Protein AF-A0A9P4PSG5-F1 (afdb_monomer)

Radius of gyration: 18.55 Å; Cα contacts (8 Å, |Δi|>4): 269; chains: 1; bounding box: 33×54×60 Å

Nearest PDB structures (foldseek):
  1nps-assembly1_A  TM=6.423E-01  e=3.157E-02  Myxococcus xanthus
  4ni3-assembly1_A  TM=6.190E-01  e=2.232E-01  Fusarium graminearum

Sequence (121 aa):
MHIFLFAVPALLPLILAQGPNDPDFYNTVAEIYSGPACDAASFVWADPIFGRGGTCQLLDRNDNTPDIISYKVTAQYPGCSATLYTDDGCLSTAYPAPVGVCVEAADEKPFVKAFVECPFS

Secondary structure (DSSP, 8-state):
-------------------TTSTT-EEEEEEEESSGGG-GGGEEEEEEEESSS-SEEES-SSS-SPPB-EEEEEEE-TT-EEEEESSTTS-S--EE--TT-EEE-GGGPPB-EEEEE-TT-

pLDDT: mean 88.92, std 15.92, range [38.97, 98.62]

Solvent-accessible surface area (backbone atoms only — not comparable to full-atom values): 7119 Å² total; per-residue (Å²): 141,83,84,80,82,78,81,76,80,79,79,72,77,82,72,77,76,73,44,84,83,44,94,83,20,52,40,34,30,25,41,38,10,57,30,63,87,56,39,79,93,30,55,71,52,78,49,70,43,68,48,50,44,67,46,78,35,64,68,61,80,77,81,75,65,72,62,31,23,11,38,26,26,73,45,66,40,90,75,43,49,41,31,37,13,64,32,97,76,63,74,48,74,77,41,74,40,54,75,76,37,71,36,65,46,80,93,64,42,39,51,41,22,35,35,32,44,34,91,76,72

Mean predicted aligned error: 7.74 Å

Organism: NCBI:txid1392251

Structure (mmCIF, N/CA/C/O backbone):
data_AF-A0A9P4PSG5-F1
#
_entry.id   AF-A0A9P4PSG5-F1
#
loop_
_atom_site.group_PDB
_atom_site.id
_atom_site.type_symbol
_atom_site.label_atom_id
_atom_site.label_alt_id
_atom_site.label_comp_id
_atom_site.label_asym_id
_atom_site.label_entity_id
_atom_site.label_seq_id
_atom_site.pdbx_PDB_ins_code
_atom_site.Cartn_x
_atom_site.Cartn_y
_atom_site.Cartn_z
_atom_site.occupancy
_atom_site.B_iso_or_equiv
_atom_site.auth_seq_id
_atom_site.auth_comp_id
_atom_site.auth_asym_id
_atom_site.auth_atom_id
_atom_site.pdbx_PDB_model_num
ATOM 1 N N . MET A 1 1 ? -7.649 -42.266 -43.278 1.00 38.97 1 MET A N 1
ATOM 2 C CA . MET A 1 1 ? -7.604 -41.728 -41.905 1.00 38.97 1 MET A CA 1
ATOM 3 C C . MET A 1 1 ? -6.507 -40.672 -41.876 1.00 38.97 1 MET A C 1
ATOM 5 O O . MET A 1 1 ? -5.347 -41.031 -41.772 1.00 38.97 1 MET A O 1
ATOM 9 N N . HIS A 1 2 ? -6.853 -39.407 -42.125 1.00 41.28 2 HIS A N 1
ATOM 10 C CA . HIS A 1 2 ? -5.896 -38.295 -42.164 1.00 41.28 2 HIS A CA 1
ATOM 11 C C . HIS A 1 2 ? -6.220 -37.363 -40.999 1.00 41.28 2 HIS A C 1
ATOM 13 O O . HIS A 1 2 ? -7.246 -36.688 -41.014 1.00 41.28 2 HIS A O 1
ATOM 19 N N . ILE A 1 3 ? -5.381 -37.398 -39.967 1.00 50.38 3 ILE A N 1
ATOM 20 C CA . ILE A 1 3 ? -5.462 -36.499 -38.817 1.00 50.38 3 ILE A CA 1
ATOM 21 C C . ILE A 1 3 ? -4.764 -35.204 -39.236 1.00 50.38 3 ILE A C 1
ATOM 23 O O . ILE A 1 3 ? -3.542 -35.171 -39.360 1.00 50.38 3 ILE A O 1
ATOM 27 N N . PHE A 1 4 ? -5.538 -34.149 -39.486 1.00 49.19 4 PHE A N 1
ATOM 28 C CA . PHE A 1 4 ? -5.000 -32.796 -39.584 1.00 49.19 4 PHE A CA 1
ATOM 29 C C . PHE A 1 4 ? -4.785 -32.269 -38.162 1.00 49.19 4 PHE A C 1
ATOM 31 O O . PHE A 1 4 ? -5.742 -31.934 -37.465 1.00 49.19 4 PHE A O 1
ATOM 38 N N . LEU A 1 5 ? -3.525 -32.226 -37.723 1.00 52.34 5 LEU A N 1
ATOM 39 C CA . LEU A 1 5 ? -3.121 -31.443 -36.559 1.00 52.34 5 LEU A CA 1
ATOM 40 C C . LEU A 1 5 ? -3.265 -29.957 -36.921 1.00 52.34 5 LEU A C 1
ATOM 42 O O . LEU A 1 5 ? -2.453 -29.413 -37.667 1.00 52.34 5 LEU A O 1
ATOM 46 N N . PHE A 1 6 ? -4.293 -29.299 -36.393 1.00 51.84 6 PHE A N 1
ATOM 47 C CA . PHE A 1 6 ? -4.347 -27.841 -36.352 1.00 51.84 6 PHE A CA 1
ATOM 48 C C . PHE A 1 6 ? -3.516 -27.368 -35.157 1.00 51.84 6 PHE A C 1
ATOM 50 O O . PHE A 1 6 ? -3.922 -27.522 -34.007 1.00 51.84 6 PHE A O 1
ATOM 57 N N . ALA A 1 7 ? -2.336 -26.811 -35.426 1.00 56.06 7 ALA A N 1
ATOM 58 C CA . ALA A 1 7 ? -1.596 -26.048 -34.432 1.00 56.06 7 ALA A CA 1
ATOM 59 C C . ALA 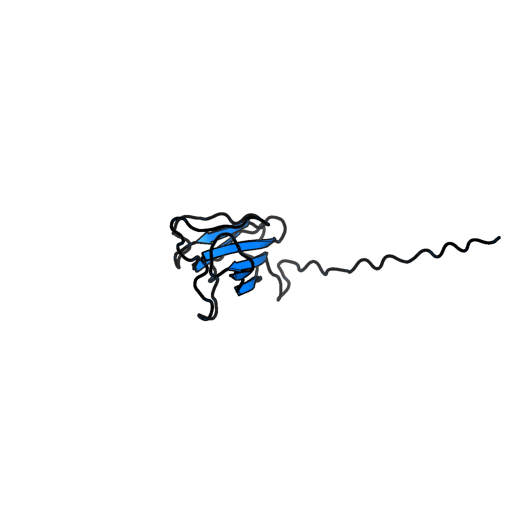A 1 7 ? -2.340 -24.726 -34.195 1.00 56.06 7 ALA A C 1
ATOM 61 O O . ALA A 1 7 ? -2.393 -23.869 -35.077 1.00 56.06 7 ALA A O 1
ATOM 62 N N . VAL A 1 8 ? -2.949 -24.580 -33.019 1.00 58.88 8 VAL A N 1
ATOM 63 C CA . VAL A 1 8 ? -3.515 -23.308 -32.559 1.00 58.88 8 VAL A CA 1
ATOM 64 C C . VAL A 1 8 ? -2.340 -22.385 -32.221 1.00 58.88 8 VAL A C 1
ATOM 66 O O . VAL A 1 8 ? -1.541 -22.743 -31.352 1.00 58.88 8 VAL A O 1
ATOM 69 N N . PRO A 1 9 ? -2.181 -21.220 -32.873 1.00 54.94 9 PRO A N 1
ATOM 70 C CA . PRO A 1 9 ? -1.184 -20.255 -32.446 1.00 54.94 9 PRO A CA 1
ATOM 71 C C . PRO A 1 9 ? -1.635 -19.689 -31.098 1.00 54.94 9 PRO A C 1
ATOM 73 O O . PRO A 1 9 ? -2.683 -19.052 -30.995 1.00 54.94 9 PRO A O 1
ATOM 76 N N . ALA A 1 10 ? -0.856 -19.957 -30.052 1.00 59.06 10 ALA A N 1
ATOM 77 C CA . ALA A 1 10 ? -1.022 -19.307 -28.765 1.00 59.06 10 ALA A CA 1
ATOM 78 C C . ALA A 1 10 ? -0.748 -17.807 -28.947 1.00 59.06 10 ALA A C 1
ATOM 80 O O . ALA A 1 10 ? 0.399 -17.381 -29.071 1.00 59.06 10 ALA A O 1
ATOM 81 N N . LEU A 1 11 ? -1.814 -17.008 -28.998 1.00 50.31 11 LEU A N 1
ATOM 82 C CA . LEU A 1 11 ? -1.741 -15.565 -28.808 1.00 50.31 11 LEU A CA 1
ATOM 83 C C . LEU A 1 11 ? -1.348 -15.326 -27.347 1.00 50.31 11 LEU A C 1
ATOM 85 O O . LEU A 1 11 ? -2.196 -15.309 -26.459 1.00 50.31 11 LEU A O 1
ATOM 89 N N . LEU A 1 12 ? -0.047 -15.194 -27.094 1.00 53.94 12 LEU A N 1
ATOM 90 C CA . LEU A 1 12 ? 0.444 -14.585 -25.864 1.00 53.94 12 LEU A CA 1
ATOM 91 C C . LEU A 1 12 ? -0.084 -13.144 -25.846 1.00 53.94 12 LEU A C 1
ATOM 93 O O . LEU A 1 12 ? 0.224 -12.396 -26.780 1.00 53.94 12 LEU A O 1
ATOM 97 N N . PRO A 1 13 ? -0.873 -12.723 -24.843 1.00 46.84 13 PRO A N 1
ATOM 98 C CA . PRO A 1 13 ? -1.136 -11.308 -24.682 1.00 46.84 13 PRO A CA 1
ATOM 99 C C . PRO A 1 13 ? 0.216 -10.634 -24.435 1.00 46.84 13 PRO A C 1
ATOM 101 O O . PRO A 1 13 ? 0.907 -10.957 -23.467 1.00 46.84 13 PRO A O 1
ATOM 104 N N . LEU A 1 14 ? 0.611 -9.714 -25.323 1.00 42.28 14 LEU A N 1
ATOM 105 C CA . LEU A 1 14 ? 1.578 -8.680 -24.975 1.00 42.28 14 LEU A CA 1
ATOM 106 C C . LEU A 1 14 ? 0.925 -7.869 -23.853 1.00 42.28 14 LEU A C 1
ATOM 108 O O . LEU A 1 14 ? 0.227 -6.888 -24.098 1.00 42.28 14 LEU A O 1
ATOM 112 N N . ILE A 1 15 ? 1.116 -8.304 -22.612 1.00 52.34 15 ILE A N 1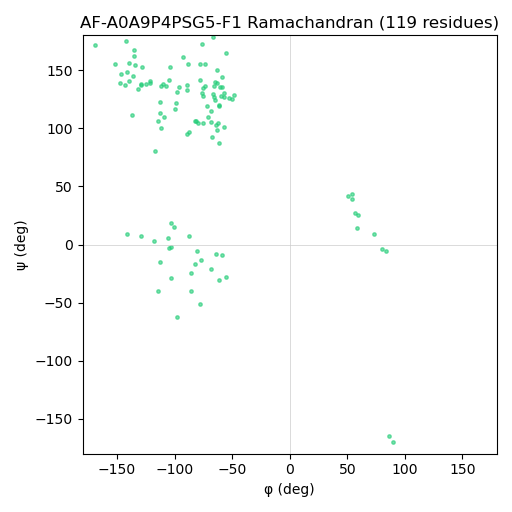
ATOM 113 C CA . ILE A 1 15 ? 1.067 -7.386 -21.488 1.00 52.34 15 ILE A CA 1
ATOM 114 C C . ILE A 1 15 ? 2.220 -6.435 -21.788 1.00 52.34 15 ILE A C 1
ATOM 116 O O . ILE A 1 15 ? 3.383 -6.835 -21.716 1.00 52.34 15 ILE A O 1
ATOM 120 N N . LEU A 1 16 ? 1.911 -5.220 -22.243 1.00 47.69 16 LEU A N 1
ATOM 121 C CA . LEU A 1 16 ? 2.890 -4.145 -22.226 1.00 47.69 16 LEU A CA 1
ATOM 122 C C . LEU A 1 16 ? 3.311 -4.029 -20.763 1.00 47.69 16 LEU A C 1
ATOM 124 O O . LEU A 1 16 ? 2.541 -3.550 -19.935 1.00 47.69 16 LEU A O 1
ATOM 128 N N . ALA A 1 17 ? 4.473 -4.589 -20.426 1.00 62.44 17 ALA A N 1
ATOM 129 C CA . ALA A 1 17 ? 5.070 -4.404 -19.121 1.00 62.44 17 ALA A CA 1
ATOM 130 C C . ALA A 1 17 ? 5.357 -2.907 -19.020 1.00 62.44 17 ALA A C 1
ATOM 132 O O . ALA A 1 17 ? 6.311 -2.429 -19.633 1.00 62.44 17 ALA A O 1
ATOM 133 N N . GLN A 1 18 ? 4.469 -2.174 -18.346 1.00 74.25 18 GLN A N 1
ATOM 134 C CA . GLN A 1 18 ? 4.650 -0.749 -18.126 1.00 74.25 18 GLN A CA 1
ATOM 135 C C . GLN A 1 18 ? 5.989 -0.558 -17.412 1.00 74.25 18 GLN A C 1
ATOM 137 O O . GLN A 1 18 ? 6.280 -1.225 -16.415 1.00 74.25 18 GLN A O 1
ATOM 142 N N . GLY A 1 19 ? 6.832 0.297 -17.969 1.00 85.50 19 GLY A N 1
ATOM 143 C CA . GLY A 1 19 ? 8.131 0.636 -17.419 1.00 85.50 19 GLY A CA 1
ATOM 144 C C . GLY A 1 19 ? 8.046 1.869 -16.519 1.00 85.50 19 GLY A C 1
ATOM 145 O O . GLY A 1 19 ? 7.140 2.682 -16.677 1.00 85.50 19 GLY A O 1
ATOM 146 N N . PRO A 1 20 ? 9.037 2.102 -15.642 1.00 87.31 20 PRO A N 1
ATOM 147 C CA . PRO A 1 20 ? 9.049 3.254 -14.729 1.00 87.31 20 PRO A CA 1
ATOM 148 C C . PRO A 1 20 ? 9.000 4.650 -15.378 1.00 87.31 20 PRO A C 1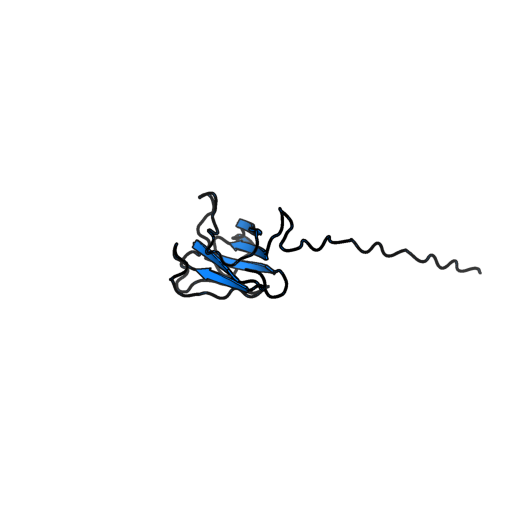
ATOM 150 O O . PRO A 1 20 ? 8.904 5.644 -14.662 1.00 87.31 20 PRO A O 1
ATOM 153 N N . ASN A 1 21 ? 9.130 4.737 -16.705 1.00 87.31 21 ASN A N 1
ATOM 154 C CA . ASN A 1 21 ? 9.073 5.985 -17.470 1.00 87.31 21 ASN A CA 1
ATOM 155 C C . ASN A 1 21 ? 7.730 6.184 -18.193 1.00 87.31 21 ASN A C 1
ATOM 157 O O . ASN A 1 21 ? 7.553 7.206 -18.854 1.00 87.31 21 ASN A O 1
ATOM 161 N N . ASP A 1 22 ? 6.810 5.223 -18.098 1.00 89.62 22 ASP A N 1
ATOM 162 C CA . ASP A 1 22 ? 5.491 5.346 -18.705 1.00 89.62 22 ASP A CA 1
ATOM 163 C C . ASP A 1 22 ? 4.600 6.258 -17.846 1.00 89.62 22 ASP A C 1
ATOM 165 O O . ASP A 1 22 ? 4.647 6.179 -16.616 1.00 89.62 22 ASP A O 1
ATOM 169 N N . PRO A 1 23 ? 3.764 7.114 -18.462 1.00 85.19 23 PRO A N 1
ATOM 170 C CA . PRO A 1 23 ? 2.921 8.061 -17.729 1.00 85.19 23 PRO A CA 1
ATOM 171 C C . PRO A 1 23 ? 1.914 7.374 -16.797 1.00 85.19 23 PRO A C 1
ATOM 173 O O . PRO A 1 23 ? 1.600 7.911 -15.740 1.00 85.19 23 PRO A O 1
ATOM 176 N N . ASP A 1 24 ? 1.470 6.170 -17.161 1.00 87.31 24 ASP A N 1
ATOM 177 C CA . ASP A 1 24 ? 0.479 5.388 -16.415 1.00 87.31 24 ASP A CA 1
ATOM 178 C C . ASP A 1 24 ? 1.120 4.243 -15.612 1.00 87.31 24 ASP A C 1
ATOM 180 O O . ASP A 1 24 ? 0.446 3.277 -15.248 1.00 87.31 24 ASP A O 1
ATOM 184 N N . PHE A 1 25 ? 2.432 4.308 -15.369 1.00 91.62 25 PHE A N 1
ATOM 185 C CA . PHE A 1 25 ? 3.145 3.309 -14.581 1.00 91.62 25 PHE A CA 1
ATOM 186 C C . PHE A 1 25 ? 2.679 3.312 -13.123 1.00 91.62 25 PHE A C 1
ATOM 188 O O . PHE A 1 25 ? 2.742 4.341 -12.444 1.00 91.62 25 PHE A O 1
ATOM 195 N N . TYR A 1 26 ? 2.298 2.142 -12.615 1.00 93.19 26 TYR A N 1
ATOM 196 C CA . TYR A 1 26 ? 2.074 1.910 -11.193 1.00 93.19 26 TYR A CA 1
ATOM 197 C C . TYR A 1 26 ? 3.126 0.960 -10.620 1.00 93.19 26 TYR A C 1
ATOM 199 O O . TYR A 1 26 ? 3.476 -0.062 -11.212 1.00 93.19 26 TYR A O 1
ATOM 207 N N . ASN A 1 27 ? 3.634 1.298 -9.438 1.00 94.75 27 ASN A N 1
ATOM 208 C CA . ASN A 1 27 ? 4.628 0.485 -8.739 1.00 94.75 27 ASN A CA 1
ATOM 209 C C . ASN A 1 27 ? 3.981 -0.614 -7.882 1.00 94.75 27 ASN A C 1
ATOM 211 O O . ASN A 1 27 ? 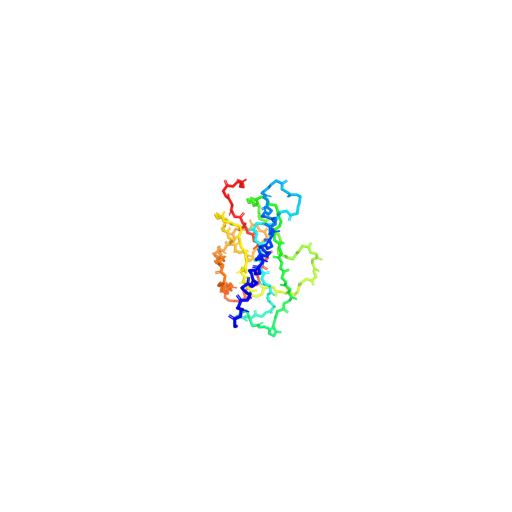4.604 -1.649 -7.636 1.00 94.75 27 ASN A O 1
ATOM 215 N N . THR A 1 28 ? 2.729 -0.426 -7.460 1.00 96.06 28 THR A N 1
ATOM 216 C CA . THR A 1 28 ? 1.954 -1.409 -6.703 1.00 96.06 28 THR A CA 1
ATOM 217 C C . THR A 1 28 ? 0.461 -1.242 -6.961 1.00 96.06 28 THR A C 1
ATOM 219 O O . THR A 1 28 ? -0.006 -0.160 -7.314 1.00 96.06 28 THR A O 1
ATOM 222 N N . VAL A 1 29 ? -0.285 -2.323 -6.766 1.00 97.06 29 VAL A N 1
ATOM 223 C CA . VAL A 1 29 ? -1.748 -2.359 -6.708 1.00 97.06 29 VAL A CA 1
ATOM 224 C C . VAL A 1 29 ? -2.132 -3.106 -5.448 1.00 97.06 29 VAL A C 1
ATOM 226 O O . VAL A 1 29 ? -1.540 -4.144 -5.134 1.00 97.06 29 VAL A O 1
ATOM 229 N N . ALA A 1 30 ? -3.128 -2.603 -4.737 1.00 97.94 30 ALA A N 1
ATOM 230 C CA . ALA A 1 30 ? -3.647 -3.265 -3.558 1.00 97.94 30 ALA A CA 1
ATOM 231 C C . ALA A 1 30 ? -5.160 -3.187 -3.474 1.00 97.94 30 ALA A C 1
ATOM 233 O O . ALA A 1 30 ? -5.780 -2.280 -4.008 1.00 97.94 30 ALA A O 1
ATOM 234 N N . GLU A 1 31 ? -5.747 -4.131 -2.764 1.00 98.25 31 GLU A N 1
ATOM 235 C CA . GLU A 1 31 ? -7.130 -4.072 -2.322 1.00 98.25 31 GLU A CA 1
ATOM 236 C C . GLU A 1 31 ? -7.181 -3.382 -0.955 1.00 98.25 31 GLU A C 1
ATOM 238 O O . GLU A 1 31 ? -6.394 -3.698 -0.055 1.00 98.25 31 GLU A O 1
ATOM 243 N N . ILE A 1 32 ? -8.108 -2.439 -0.822 1.00 97.38 32 ILE A N 1
ATOM 244 C CA . ILE A 1 32 ? -8.363 -1.665 0.391 1.00 97.38 32 ILE A CA 1
ATOM 245 C C . ILE A 1 32 ? -9.679 -2.133 1.008 1.00 97.38 32 ILE A C 1
ATOM 247 O O . ILE A 1 32 ? -10.679 -2.308 0.302 1.00 97.38 32 ILE A O 1
ATOM 251 N N . TYR A 1 33 ? -9.686 -2.292 2.329 1.00 98.00 33 TYR A N 1
ATOM 252 C CA . TYR A 1 33 ? -10.812 -2.822 3.085 1.00 98.00 33 TYR A CA 1
ATOM 253 C C . TYR A 1 33 ? -11.156 -1.907 4.260 1.00 98.00 33 TYR A C 1
ATOM 255 O O . TYR A 1 33 ? -10.273 -1.445 4.984 1.00 98.00 33 TYR A O 1
ATOM 263 N N . SER A 1 34 ? -12.452 -1.691 4.486 1.00 97.38 34 SER A N 1
ATOM 264 C CA . SER A 1 34 ? -12.959 -0.896 5.610 1.00 97.38 34 SER A CA 1
ATOM 265 C C . SER A 1 34 ? -13.162 -1.711 6.889 1.00 97.38 34 SER A C 1
ATOM 267 O O . SER A 1 34 ? -13.772 -1.240 7.845 1.00 97.38 34 SER A O 1
ATOM 269 N N . GLY A 1 35 ? -12.734 -2.971 6.882 1.00 96.88 35 GLY A N 1
ATOM 270 C CA . GLY A 1 35 ? -12.845 -3.907 7.990 1.00 96.88 35 GLY A CA 1
ATOM 271 C C . GLY A 1 35 ? -11.601 -4.787 8.089 1.00 96.88 35 GLY A C 1
ATOM 272 O O . GLY A 1 35 ? -10.704 -4.687 7.244 1.00 96.88 35 GLY A O 1
ATOM 273 N N . PRO A 1 36 ? -11.520 -5.627 9.129 1.00 96.69 36 PRO A N 1
ATOM 274 C CA . PRO A 1 36 ? -10.363 -6.473 9.371 1.00 96.69 36 PRO A CA 1
ATOM 275 C C . PRO A 1 36 ? -10.321 -7.682 8.424 1.00 96.69 36 PRO A C 1
ATOM 277 O O . PRO A 1 36 ? -11.258 -7.979 7.679 1.00 96.69 36 PRO A O 1
ATOM 280 N N . ALA A 1 37 ? -9.213 -8.405 8.496 1.00 96.50 37 ALA A N 1
ATOM 281 C CA . ALA A 1 37 ? -8.890 -9.668 7.847 1.00 96.50 37 ALA A CA 1
ATOM 282 C C . ALA A 1 37 ? -8.947 -9.668 6.313 1.00 96.50 37 ALA A C 1
ATOM 284 O O . ALA A 1 37 ? -8.944 -10.742 5.705 1.00 96.50 37 ALA A O 1
ATOM 285 N N . CYS A 1 38 ? -8.987 -8.491 5.680 1.00 97.81 38 CYS A N 1
ATOM 286 C CA . CYS A 1 38 ? -9.229 -8.344 4.248 1.00 97.81 38 CYS A CA 1
ATOM 287 C C . CYS A 1 38 ? -10.479 -9.128 3.816 1.00 97.81 38 CYS A C 1
ATOM 289 O O . CYS A 1 38 ? -10.479 -9.834 2.802 1.00 97.81 38 CYS A O 1
ATOM 291 N N . ASP A 1 39 ? -11.532 -9.059 4.638 1.00 97.56 39 ASP A N 1
ATOM 292 C CA . ASP A 1 39 ? -12.799 -9.727 4.371 1.00 97.56 39 ASP A CA 1
ATOM 293 C C . ASP A 1 39 ? -13.464 -9.103 3.139 1.00 97.56 39 ASP A C 1
ATOM 295 O O . ASP A 1 39 ? -13.663 -7.887 3.070 1.00 97.56 39 ASP A O 1
ATOM 299 N N . ALA A 1 40 ? -13.865 -9.946 2.186 1.00 97.44 40 ALA A N 1
ATOM 300 C CA . ALA A 1 40 ? -14.543 -9.535 0.961 1.00 97.44 40 ALA A CA 1
ATOM 301 C C . ALA A 1 40 ? -15.819 -8.706 1.209 1.00 97.44 40 ALA A C 1
ATOM 303 O O . ALA A 1 40 ? -16.166 -7.870 0.377 1.00 97.44 40 ALA A O 1
ATOM 304 N N . ALA A 1 41 ? -16.507 -8.888 2.341 1.00 98.00 41 ALA A N 1
ATOM 305 C CA . ALA A 1 41 ? -17.672 -8.087 2.724 1.00 98.00 41 ALA A CA 1
ATOM 306 C C . ALA A 1 41 ? -17.324 -6.626 3.064 1.00 98.00 41 ALA A C 1
ATOM 308 O O . ALA A 1 41 ? -18.200 -5.765 3.025 1.00 98.00 41 ALA A O 1
ATOM 309 N N . SER A 1 42 ? -16.059 -6.353 3.393 1.00 97.75 42 SER A N 1
ATOM 310 C CA . SER A 1 42 ? -15.532 -5.022 3.719 1.00 97.75 42 SER A CA 1
ATOM 311 C C . SER A 1 42 ? -14.679 -4.415 2.603 1.00 97.75 42 SER A C 1
ATOM 313 O O . SER A 1 42 ? -14.073 -3.361 2.792 1.00 97.75 42 SER A O 1
ATOM 315 N N . PHE A 1 43 ? -14.607 -5.075 1.444 1.00 97.81 43 PHE A N 1
ATOM 316 C CA . PHE A 1 43 ? -13.867 -4.576 0.292 1.00 97.81 43 PHE A CA 1
ATOM 317 C C . PHE A 1 43 ? -14.411 -3.218 -0.154 1.00 97.81 43 PHE A C 1
ATOM 319 O O . PHE A 1 43 ? -15.610 -3.071 -0.401 1.00 97.81 43 PHE A O 1
ATOM 326 N N . VAL A 1 44 ? -13.516 -2.241 -0.293 1.00 96.62 44 VAL A N 1
ATOM 327 C CA . VAL A 1 44 ? -13.869 -0.905 -0.773 1.00 96.62 44 VAL A CA 1
ATOM 328 C C . VAL A 1 44 ? -13.558 -0.798 -2.263 1.00 96.62 44 VAL A C 1
ATOM 330 O O . VAL A 1 44 ? -14.467 -0.605 -3.069 1.00 96.62 44 VAL A O 1
ATOM 333 N N . TRP A 1 45 ? -12.282 -0.934 -2.638 1.00 95.62 45 TRP A N 1
ATOM 334 C CA . TRP A 1 45 ? -11.817 -0.867 -4.027 1.00 95.62 45 TRP A CA 1
ATOM 335 C C . TRP A 1 45 ? -10.355 -1.329 -4.168 1.00 95.62 45 TRP A C 1
ATOM 337 O O . TRP A 1 45 ? -9.661 -1.565 -3.176 1.00 95.62 45 TRP A O 1
ATOM 347 N N . ALA A 1 46 ? -9.890 -1.467 -5.414 1.00 95.88 46 ALA A N 1
ATOM 348 C CA . ALA A 1 46 ? -8.493 -1.747 -5.736 1.00 95.88 46 ALA A CA 1
ATOM 349 C C . ALA A 1 46 ? -7.762 -0.454 -6.125 1.00 95.88 46 ALA A C 1
ATOM 351 O O . ALA A 1 46 ? -8.147 0.207 -7.091 1.00 95.88 46 ALA A O 1
ATOM 352 N N . ASP A 1 47 ? -6.700 -0.128 -5.396 1.00 94.56 47 ASP A N 1
ATOM 353 C CA . ASP A 1 47 ? -5.940 1.107 -5.512 1.00 94.56 47 ASP A CA 1
ATOM 354 C C . ASP A 1 47 ? -4.547 0.886 -6.135 1.00 94.56 47 ASP A C 1
ATOM 356 O O . ASP A 1 47 ? -3.660 0.304 -5.496 1.00 94.56 47 ASP A O 1
ATOM 360 N N . PRO A 1 48 ? -4.315 1.346 -7.376 1.00 94.62 48 PRO A N 1
ATOM 361 C CA . PRO A 1 48 ? -2.974 1.487 -7.926 1.00 94.62 48 PRO A CA 1
ATOM 362 C C . PRO A 1 48 ? -2.248 2.711 -7.338 1.00 94.62 48 PRO A C 1
ATOM 364 O O . PRO A 1 48 ? -2.784 3.820 -7.275 1.00 94.62 48 PRO A O 1
ATOM 367 N N . ILE A 1 49 ? -0.983 2.531 -6.959 1.00 94.31 49 ILE A N 1
ATOM 368 C CA . ILE A 1 49 ? -0.063 3.615 -6.584 1.00 94.31 49 ILE A CA 1
ATOM 369 C C . ILE A 1 49 ? 0.842 3.906 -7.781 1.00 94.31 49 ILE A C 1
ATOM 371 O O . ILE A 1 49 ? 1.629 3.058 -8.213 1.00 94.31 49 ILE A O 1
ATOM 375 N N . PHE A 1 50 ? 0.723 5.120 -8.315 1.00 92.62 50 PHE A N 1
ATOM 376 C CA . PHE A 1 50 ? 1.403 5.538 -9.538 1.00 92.62 50 PHE A CA 1
ATOM 377 C C . PHE A 1 50 ? 2.794 6.125 -9.286 1.00 92.62 50 PHE A C 1
ATOM 379 O O . PHE A 1 50 ? 3.093 6.676 -8.226 1.00 92.62 50 PHE A O 1
ATOM 386 N N . GLY A 1 51 ? 3.643 6.047 -10.308 1.00 90.75 51 GLY A N 1
ATOM 387 C CA . GLY A 1 51 ? 4.953 6.686 -10.338 1.00 90.75 51 GLY A CA 1
ATOM 388 C C . GLY A 1 51 ? 6.091 5.831 -9.783 1.00 90.75 51 GLY A C 1
ATOM 389 O O . GLY A 1 51 ? 5.972 4.629 -9.550 1.00 90.75 51 GLY A O 1
ATOM 390 N N . ARG A 1 52 ? 7.250 6.469 -9.601 1.00 92.62 52 ARG A N 1
ATOM 391 C CA . ARG A 1 52 ? 8.539 5.783 -9.412 1.00 92.62 52 ARG A CA 1
ATOM 392 C C . ARG A 1 52 ? 8.794 5.256 -7.991 1.00 92.62 52 ARG A C 1
ATOM 394 O O . ARG A 1 52 ? 9.785 4.566 -7.790 1.00 92.62 52 ARG A O 1
ATOM 401 N N . GLY A 1 53 ? 7.911 5.545 -7.037 1.00 93.31 53 GLY A N 1
ATOM 402 C CA . GLY A 1 53 ? 8.118 5.250 -5.616 1.00 93.31 53 GLY A CA 1
ATOM 403 C C . GLY A 1 53 ? 8.887 6.361 -4.888 1.00 93.31 53 GLY A C 1
ATOM 404 O O . GLY A 1 53 ? 8.984 7.485 -5.379 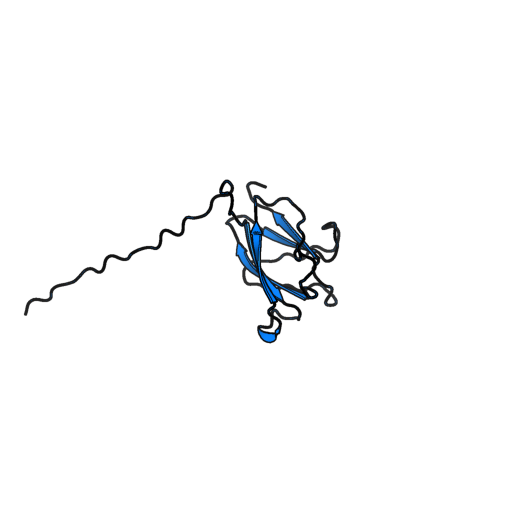1.00 93.31 53 GLY A O 1
ATOM 405 N N . GLY A 1 54 ? 9.396 6.062 -3.692 1.00 95.31 54 GLY A N 1
ATOM 406 C CA . GLY A 1 54 ? 10.223 6.960 -2.874 1.00 95.31 54 GLY A CA 1
ATOM 407 C C . GLY A 1 54 ? 9.470 8.113 -2.211 1.00 95.31 54 GLY A C 1
ATOM 408 O O . GLY A 1 54 ? 10.089 9.021 -1.664 1.00 95.31 54 GLY A O 1
ATOM 409 N N . THR A 1 55 ? 8.138 8.104 -2.264 1.00 94.88 55 THR A N 1
ATOM 410 C CA . THR A 1 55 ? 7.288 9.166 -1.714 1.00 94.88 55 THR A CA 1
ATOM 411 C C . THR A 1 55 ? 6.285 8.580 -0.727 1.00 94.88 55 THR A C 1
ATOM 413 O O . THR A 1 55 ? 5.696 7.533 -0.985 1.00 94.88 55 THR A O 1
ATOM 416 N N . CYS A 1 56 ? 6.073 9.276 0.394 1.00 96.12 56 CYS A N 1
ATOM 417 C CA . CYS A 1 56 ? 4.994 8.982 1.335 1.00 96.12 56 CYS A CA 1
ATOM 418 C C . CYS A 1 56 ? 3.664 9.472 0.746 1.00 96.12 56 CYS A C 1
ATOM 420 O O . CYS A 1 56 ? 3.403 10.677 0.688 1.00 96.12 56 CYS A O 1
ATOM 422 N N . GLN A 1 57 ? 2.841 8.548 0.263 1.00 95.25 57 GLN A N 1
ATOM 423 C CA . GLN A 1 57 ? 1.624 8.849 -0.480 1.00 95.25 57 GLN A CA 1
ATOM 424 C C . GLN A 1 57 ? 0.374 8.631 0.375 1.00 95.25 57 GLN A C 1
ATOM 426 O O . GLN A 1 57 ? 0.296 7.656 1.115 1.00 95.25 57 GLN A O 1
ATOM 431 N N . LEU A 1 58 ? -0.629 9.504 0.227 1.00 96.12 58 LEU A N 1
ATOM 432 C CA . LEU A 1 58 ? -1.991 9.239 0.710 1.00 96.12 58 LEU A CA 1
ATOM 433 C C . LEU A 1 58 ? -2.578 8.002 0.033 1.00 96.12 58 LEU A C 1
ATOM 435 O O . LEU A 1 58 ? -2.454 7.842 -1.187 1.00 96.12 58 LEU A O 1
ATOM 439 N N . LEU A 1 59 ? -3.216 7.160 0.845 1.00 96.06 59 LEU A N 1
ATOM 440 C CA . LEU A 1 59 ? -4.056 6.066 0.366 1.00 96.06 59 LEU A CA 1
ATOM 441 C C . LEU A 1 59 ? -5.413 6.610 -0.088 1.00 96.06 59 LEU A C 1
ATOM 443 O O . LEU A 1 59 ? -5.799 6.409 -1.237 1.00 96.06 59 LEU A O 1
ATOM 447 N N . ASP A 1 60 ? -6.082 7.394 0.761 1.00 93.94 60 ASP A N 1
ATOM 448 C CA . ASP A 1 60 ? -7.267 8.147 0.356 1.00 93.94 60 ASP A CA 1
ATOM 449 C C . ASP A 1 60 ? -6.871 9.510 -0.221 1.00 93.94 60 ASP A C 1
ATOM 451 O O . ASP A 1 60 ? -6.594 10.474 0.492 1.00 93.94 60 ASP A O 1
ATOM 455 N N . ARG A 1 61 ? -6.787 9.584 -1.549 1.00 90.56 61 ARG A N 1
ATOM 456 C CA . ARG A 1 61 ? -6.349 10.795 -2.264 1.00 90.56 61 ARG A CA 1
ATOM 457 C C . ARG A 1 61 ? -7.470 11.813 -2.457 1.00 90.56 61 ARG A C 1
ATOM 459 O O . ARG A 1 61 ? -7.178 12.962 -2.780 1.00 90.56 61 ARG A O 1
ATOM 466 N N . ASN A 1 62 ? -8.721 11.386 -2.295 1.00 89.25 62 ASN A N 1
ATOM 467 C CA . ASN A 1 62 ? -9.905 12.183 -2.606 1.00 89.25 62 ASN A CA 1
ATOM 468 C C . ASN A 1 62 ? -10.777 12.464 -1.373 1.00 89.25 62 ASN A C 1
ATOM 470 O O . ASN A 1 62 ? -11.821 13.094 -1.535 1.00 89.25 62 ASN A O 1
ATOM 474 N N . ASP A 1 63 ? -10.350 12.026 -0.183 1.00 90.06 63 ASP A N 1
ATOM 475 C CA . ASP A 1 63 ? -11.054 12.214 1.096 1.00 90.06 63 ASP A CA 1
ATOM 476 C C . ASP A 1 63 ? -12.503 11.700 1.038 1.00 90.06 63 ASP A C 1
ATOM 478 O O . ASP A 1 63 ? -13.470 12.373 1.403 1.00 90.06 63 ASP A O 1
ATOM 482 N N . ASN A 1 64 ? -12.674 10.520 0.443 1.00 89.88 64 ASN A N 1
ATOM 483 C CA . ASN A 1 64 ? -13.978 9.903 0.212 1.00 89.88 64 ASN A CA 1
ATOM 484 C C . ASN A 1 64 ? -13.986 8.383 0.417 1.00 89.88 64 ASN A C 1
ATOM 486 O O . ASN A 1 64 ? -14.976 7.722 0.085 1.00 89.88 64 ASN A O 1
ATOM 490 N N . THR A 1 65 ? -12.903 7.834 0.955 1.00 90.31 65 THR A N 1
ATOM 491 C CA . THR A 1 65 ? -12.771 6.425 1.309 1.00 90.31 65 THR A CA 1
ATOM 492 C C . THR A 1 65 ? -13.105 6.277 2.797 1.00 90.31 65 THR A C 1
ATOM 494 O O . THR A 1 65 ? -12.648 7.084 3.604 1.00 90.31 65 THR A O 1
ATOM 497 N N . PRO A 1 66 ? -13.901 5.274 3.211 1.00 95.19 66 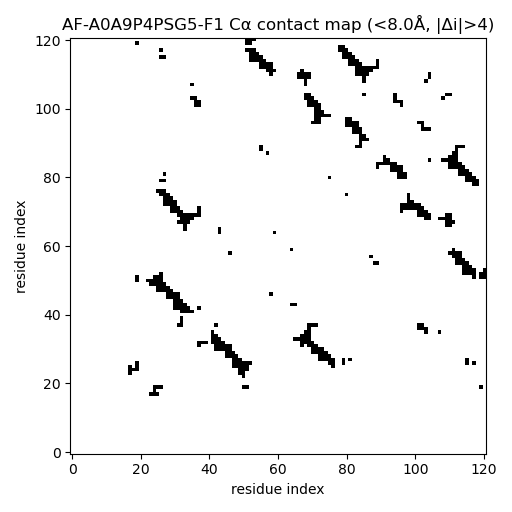PRO A N 1
ATOM 498 C CA . PRO A 1 66 ? -13.999 4.918 4.624 1.00 95.19 66 PRO A CA 1
ATOM 499 C C . PRO A 1 66 ? -12.617 4.620 5.223 1.00 95.19 66 PRO A C 1
ATOM 501 O O . PRO A 1 66 ? -11.667 4.346 4.489 1.00 95.19 66 PRO A O 1
ATOM 504 N N . ASP A 1 67 ? -12.531 4.591 6.552 1.00 96.75 67 ASP A N 1
ATOM 505 C CA . ASP A 1 67 ? -11.308 4.199 7.257 1.00 96.75 67 ASP A CA 1
ATOM 506 C C . ASP A 1 67 ? -10.724 2.891 6.696 1.00 96.75 67 ASP A C 1
ATOM 508 O O . ASP A 1 67 ? -11.427 1.889 6.560 1.00 96.75 67 ASP A O 1
ATOM 512 N N . ILE A 1 68 ? -9.429 2.902 6.368 1.00 97.56 68 ILE A N 1
ATOM 513 C CA . ILE A 1 68 ? -8.723 1.764 5.768 1.00 97.56 68 ILE A CA 1
ATOM 514 C C . ILE A 1 68 ? -8.168 0.884 6.883 1.00 97.56 68 ILE A C 1
ATOM 516 O O . ILE A 1 68 ? -7.084 1.139 7.405 1.00 97.56 68 ILE A O 1
ATOM 520 N N . ILE A 1 69 ? -8.914 -0.147 7.262 1.00 98.06 69 ILE A N 1
ATOM 521 C CA . ILE A 1 69 ? -8.581 -1.003 8.409 1.00 98.06 69 ILE A CA 1
ATOM 522 C C . ILE A 1 69 ? -7.619 -2.122 8.016 1.00 98.06 69 ILE A C 1
ATOM 524 O O . ILE A 1 69 ? -6.682 -2.423 8.756 1.00 98.06 69 ILE A O 1
ATOM 528 N N . SER A 1 70 ? -7.813 -2.716 6.837 1.00 98.00 70 SER A N 1
ATOM 529 C CA . SER A 1 70 ? -6.898 -3.725 6.308 1.00 98.00 70 SER A CA 1
ATOM 530 C C . SER A 1 70 ? -6.561 -3.485 4.839 1.00 98.00 70 SER A C 1
ATOM 532 O O . SER A 1 70 ? -7.286 -2.819 4.092 1.00 98.00 70 SER A O 1
ATOM 534 N N . TYR A 1 71 ? -5.394 -3.977 4.437 1.00 98.25 71 TYR A N 1
ATOM 535 C CA . TYR A 1 71 ? -4.789 -3.684 3.144 1.00 98.25 71 TYR A CA 1
ATOM 536 C C . TYR A 1 71 ? -4.073 -4.916 2.605 1.00 98.25 71 TYR A C 1
ATOM 538 O O . TYR A 1 71 ? -3.348 -5.595 3.337 1.00 98.25 71 TYR A O 1
ATOM 546 N N . LYS A 1 72 ? -4.233 -5.196 1.312 1.00 98.62 72 LYS A N 1
ATOM 547 C CA . LYS A 1 72 ? -3.594 -6.346 0.667 1.00 98.62 72 LYS A CA 1
ATOM 548 C C . LYS A 1 72 ? -3.022 -5.969 -0.683 1.00 98.62 72 LYS A C 1
ATOM 550 O O . LYS A 1 72 ? -3.759 -5.768 -1.642 1.00 98.62 72 LY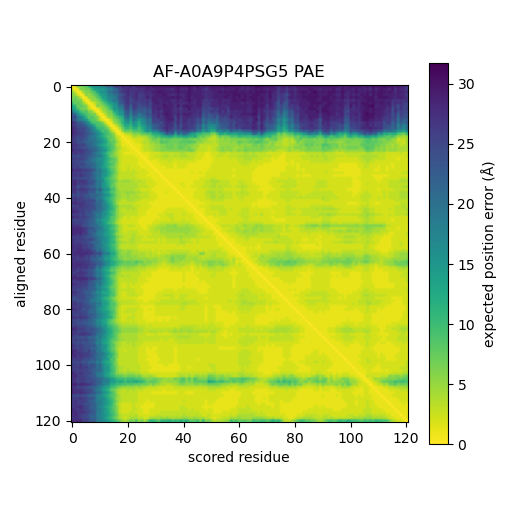S A O 1
ATOM 555 N N . VAL A 1 73 ? -1.698 -5.961 -0.791 1.00 98.44 73 VAL A N 1
ATOM 556 C CA . VAL A 1 73 ? -1.030 -5.808 -2.088 1.00 98.44 73 VAL A CA 1
ATOM 557 C C . VAL A 1 73 ? -1.356 -7.018 -2.964 1.00 98.44 73 VAL A C 1
ATOM 559 O O . VAL A 1 73 ? -1.099 -8.157 -2.577 1.00 98.44 73 VAL A O 1
ATOM 562 N N . THR A 1 74 ? -1.907 -6.789 -4.152 1.00 98.25 74 THR A N 1
ATOM 563 C CA . THR A 1 74 ? -2.264 -7.845 -5.115 1.00 98.25 74 THR A CA 1
ATOM 564 C C . THR A 1 74 ? -1.264 -7.955 -6.255 1.00 98.25 74 THR A C 1
ATOM 566 O O . THR A 1 74 ? -1.053 -9.047 -6.781 1.00 98.25 74 THR A O 1
ATOM 569 N N . ALA A 1 75 ? -0.604 -6.852 -6.604 1.00 96.06 75 ALA A N 1
ATOM 570 C CA . ALA A 1 75 ? 0.467 -6.817 -7.587 1.00 96.06 75 ALA A CA 1
ATOM 571 C C . ALA A 1 75 ? 1.505 -5.761 -7.207 1.00 96.06 75 ALA A C 1
ATOM 573 O O . ALA A 1 75 ? 1.168 -4.713 -6.668 1.00 96.06 75 ALA A O 1
ATOM 574 N N . GLN A 1 76 ? 2.770 -6.019 -7.519 1.00 95.75 76 GLN A N 1
ATOM 575 C CA . GLN A 1 76 ? 3.876 -5.109 -7.235 1.00 95.75 76 GLN A CA 1
ATOM 576 C C . GLN A 1 76 ? 4.935 -5.239 -8.325 1.00 95.75 76 GLN A C 1
ATOM 578 O O . GLN A 1 76 ? 5.223 -6.349 -8.784 1.00 95.75 76 GLN A O 1
ATOM 583 N N . TYR A 1 77 ? 5.504 -4.113 -8.753 1.00 95.19 77 TYR A N 1
ATOM 584 C CA . TYR A 1 77 ? 6.587 -4.118 -9.728 1.00 95.19 77 TYR A CA 1
ATOM 585 C C . TYR A 1 77 ? 7.832 -4.802 -9.132 1.00 95.19 77 TYR A C 1
ATOM 587 O O . TYR A 1 77 ? 8.143 -4.582 -7.957 1.00 95.19 77 TYR A O 1
ATOM 595 N N . PRO A 1 78 ? 8.573 -5.620 -9.906 1.00 94.19 78 PRO A N 1
ATOM 596 C CA . PRO A 1 78 ? 9.727 -6.348 -9.392 1.00 94.19 78 PRO A CA 1
ATOM 597 C C . PRO A 1 78 ? 10.750 -5.457 -8.676 1.00 94.19 78 PRO A C 1
ATOM 599 O O . PRO A 1 78 ? 11.254 -4.481 -9.233 1.00 94.19 78 PRO A O 1
ATOM 602 N N . GLY A 1 79 ? 11.082 -5.832 -7.440 1.00 94.19 79 GLY A N 1
ATOM 603 C CA . GLY A 1 79 ? 12.040 -5.116 -6.596 1.00 94.19 79 GLY A CA 1
ATOM 604 C C . GLY A 1 79 ? 11.458 -3.933 -5.824 1.00 94.19 79 GLY A C 1
ATOM 605 O O . GLY A 1 79 ? 12.181 -3.363 -5.013 1.00 94.19 79 GLY A O 1
ATOM 606 N N . CYS A 1 80 ? 10.190 -3.568 -6.038 1.00 96.81 80 CYS A N 1
ATOM 607 C CA . CYS A 1 80 ? 9.519 -2.617 -5.162 1.00 96.81 80 CYS A CA 1
ATOM 608 C 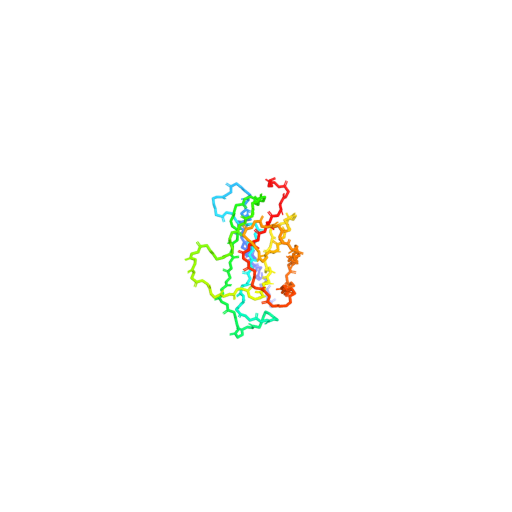C . CYS A 1 80 ? 9.075 -3.291 -3.856 1.00 96.81 80 CYS A C 1
ATOM 610 O O . CYS A 1 80 ? 8.860 -4.501 -3.820 1.00 96.81 80 CYS A O 1
ATOM 612 N N . SER A 1 81 ? 8.918 -2.511 -2.790 1.00 97.69 81 SER A N 1
ATOM 613 C CA . SER A 1 81 ? 8.343 -2.950 -1.517 1.00 97.69 81 SER A CA 1
ATOM 614 C C . SER A 1 81 ? 7.431 -1.865 -0.951 1.00 97.69 81 SER A C 1
ATOM 616 O O . SER A 1 81 ? 7.730 -0.680 -1.069 1.00 97.69 81 SER A O 1
ATOM 618 N N . ALA A 1 82 ? 6.298 -2.264 -0.372 1.00 98.06 82 ALA A N 1
ATOM 619 C CA . ALA A 1 82 ? 5.299 -1.347 0.163 1.00 98.06 82 ALA A CA 1
ATOM 620 C C . ALA A 1 82 ? 5.287 -1.419 1.692 1.00 98.06 82 ALA A C 1
ATOM 622 O O . ALA A 1 82 ? 5.346 -2.506 2.270 1.00 98.06 82 ALA A O 1
ATOM 623 N N . THR A 1 83 ? 5.185 -0.261 2.332 1.00 98.56 83 THR A N 1
ATOM 624 C CA . THR A 1 83 ? 5.059 -0.111 3.784 1.00 98.56 83 THR A CA 1
ATOM 625 C C . THR A 1 83 ? 3.916 0.846 4.091 1.00 98.56 83 THR A C 1
ATOM 627 O O . THR A 1 83 ? 3.813 1.900 3.466 1.00 98.56 83 THR A O 1
ATOM 630 N N . LEU A 1 84 ? 3.060 0.484 5.041 1.00 98.56 84 LEU A N 1
ATOM 631 C CA . LEU A 1 84 ? 1.893 1.260 5.448 1.00 98.56 84 LEU A CA 1
ATOM 632 C C . LEU A 1 84 ? 2.144 1.976 6.773 1.00 98.56 84 LEU A C 1
ATOM 634 O O . LEU A 1 84 ? 2.922 1.505 7.608 1.00 98.56 84 LEU A O 1
ATOM 638 N N . TYR A 1 85 ? 1.447 3.093 6.959 1.00 98.38 85 TYR A N 1
ATOM 639 C CA . TYR A 1 85 ? 1.560 3.961 8.126 1.00 98.38 85 TYR A CA 1
ATOM 640 C C . TYR A 1 85 ? 0.189 4.493 8.537 1.00 98.38 85 TYR A C 1
ATOM 642 O O . TYR A 1 85 ? -0.683 4.726 7.697 1.00 98.38 85 TYR A O 1
ATOM 650 N N . THR A 1 86 ? 0.012 4.719 9.836 1.00 97.81 86 THR A N 1
ATOM 651 C CA . THR A 1 86 ? -1.239 5.216 10.437 1.00 97.81 86 THR A CA 1
ATOM 652 C C . THR A 1 86 ? -1.181 6.718 10.737 1.00 97.81 86 THR A C 1
ATOM 654 O O . THR A 1 86 ? -1.939 7.220 11.562 1.00 97.81 86 THR A O 1
ATOM 657 N N . ASP A 1 87 ? -0.211 7.426 10.163 1.00 97.00 87 ASP A N 1
ATOM 658 C CA . ASP A 1 87 ? -0.008 8.862 10.324 1.00 97.00 87 ASP A CA 1
ATOM 659 C C . ASP A 1 87 ? 0.275 9.531 8.979 1.00 97.00 87 ASP A C 1
ATOM 661 O O . ASP A 1 87 ? 0.562 8.870 7.983 1.00 97.00 87 ASP A O 1
ATOM 665 N N . ASP A 1 88 ? 0.221 10.862 8.951 1.00 95.88 88 ASP A N 1
ATOM 666 C CA . ASP A 1 88 ? 0.354 11.615 7.705 1.00 95.88 88 ASP A CA 1
ATOM 667 C C . ASP A 1 88 ? 1.792 11.749 7.177 1.00 95.88 88 ASP A C 1
ATOM 669 O O . ASP A 1 88 ? 2.002 12.169 6.033 1.00 95.88 88 ASP A O 1
ATOM 673 N N . GLY A 1 89 ? 2.781 11.430 8.014 1.00 96.19 89 GLY A N 1
ATOM 674 C CA . GLY A 1 89 ? 4.197 11.672 7.742 1.00 96.19 89 GLY A CA 1
ATOM 675 C C . GLY A 1 89 ? 5.011 10.435 7.370 1.00 96.19 89 GLY A C 1
ATOM 676 O O . GLY A 1 89 ? 6.202 10.585 7.110 1.00 96.19 89 GLY A O 1
ATOM 677 N N . CYS A 1 90 ? 4.417 9.237 7.373 1.00 97.50 90 CYS A N 1
ATOM 678 C CA . CYS A 1 90 ? 5.161 7.974 7.341 1.00 97.50 90 CYS A CA 1
ATOM 679 C C . CYS A 1 90 ? 6.218 7.882 8.465 1.00 97.50 90 CYS A C 1
ATOM 681 O O . CYS A 1 90 ? 7.339 7.420 8.244 1.00 97.50 90 CYS A O 1
ATOM 683 N N . LEU A 1 91 ? 5.879 8.369 9.667 1.00 97.06 91 LEU A N 1
ATOM 684 C CA . LEU A 1 91 ? 6.767 8.398 10.842 1.00 97.06 91 LEU A CA 1
ATOM 685 C C . LEU A 1 91 ? 6.296 7.460 11.961 1.00 97.06 91 LEU A C 1
ATOM 687 O O . LEU A 1 91 ? 7.057 7.169 12.886 1.00 97.06 91 LEU A O 1
ATOM 691 N N . SER A 1 92 ? 5.048 7.002 11.885 1.00 96.69 92 SER A N 1
ATOM 692 C CA . SER A 1 92 ? 4.475 5.995 12.773 1.00 96.69 92 SER A CA 1
ATOM 693 C C . SER A 1 92 ? 5.132 4.623 12.579 1.00 96.69 92 SER A C 1
ATOM 695 O O . SER A 1 92 ? 6.036 4.442 11.760 1.00 96.69 92 SER A O 1
ATOM 697 N N . THR A 1 93 ? 4.696 3.635 13.366 1.00 97.25 93 THR A N 1
ATOM 698 C CA . THR A 1 93 ? 5.117 2.241 13.190 1.00 97.25 93 THR A CA 1
ATOM 699 C C . THR A 1 93 ? 4.945 1.823 11.731 1.00 97.25 93 THR A C 1
ATOM 701 O O . THR A 1 93 ? 3.857 1.939 11.176 1.00 97.25 93 THR A O 1
ATOM 704 N N . ALA A 1 94 ? 6.025 1.330 11.129 1.00 97.81 94 ALA A N 1
ATOM 705 C CA . ALA A 1 94 ? 6.020 0.806 9.775 1.00 97.81 94 ALA A CA 1
ATOM 706 C C . ALA A 1 94 ? 5.366 -0.581 9.743 1.00 97.81 94 ALA A C 1
ATOM 708 O O . ALA A 1 94 ? 5.788 -1.480 10.476 1.00 97.81 94 ALA A O 1
ATOM 709 N N . TYR A 1 95 ? 4.390 -0.767 8.857 1.00 98.44 95 TYR A N 1
ATOM 710 C CA . TYR A 1 95 ? 3.745 -2.056 8.611 1.00 98.44 95 TYR A CA 1
ATOM 711 C C . TYR A 1 95 ? 4.108 -2.546 7.204 1.00 98.44 95 TYR A C 1
ATOM 713 O O . TYR A 1 95 ? 3.535 -2.062 6.225 1.00 98.44 95 TYR A O 1
ATOM 721 N N . PRO A 1 96 ? 5.077 -3.471 7.059 1.00 98.38 96 PRO A N 1
ATOM 722 C CA . PRO A 1 96 ? 5.418 -4.036 5.75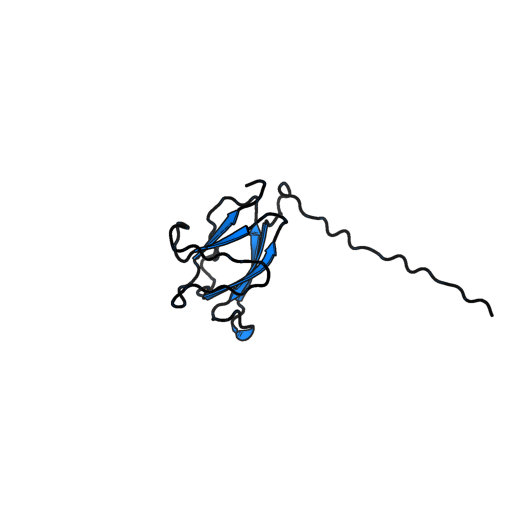7 1.00 98.38 96 PRO A CA 1
ATOM 723 C C . PRO A 1 96 ? 4.200 -4.711 5.124 1.00 98.38 96 PRO A C 1
ATOM 725 O O . PRO A 1 96 ? 3.512 -5.476 5.798 1.00 98.38 96 PRO A O 1
ATOM 728 N N . ALA A 1 97 ? 3.975 -4.479 3.830 1.00 98.25 97 ALA A N 1
ATOM 729 C CA . ALA A 1 97 ? 2.864 -5.043 3.065 1.00 98.25 97 ALA A CA 1
ATOM 730 C C . ALA A 1 97 ? 3.353 -5.950 1.922 1.00 98.25 97 ALA A C 1
ATOM 732 O O . ALA A 1 97 ? 3.425 -5.518 0.768 1.00 98.25 97 ALA A O 1
ATOM 733 N N . PRO A 1 98 ? 3.716 -7.215 2.219 1.00 98.19 98 PRO A N 1
ATOM 734 C CA . PRO A 1 98 ? 4.081 -8.184 1.195 1.00 98.19 98 PRO A CA 1
ATOM 735 C C . PRO A 1 98 ? 2.911 -8.497 0.258 1.00 98.19 98 PRO A C 1
ATOM 737 O O . PRO A 1 98 ? 1.749 -8.526 0.665 1.00 98.19 98 PRO A O 1
ATOM 740 N N . VAL A 1 99 ? 3.235 -8.828 -0.992 1.00 98.19 99 VAL A N 1
ATOM 741 C CA . VAL A 1 99 ? 2.243 -9.264 -1.981 1.00 98.19 99 VAL A CA 1
ATOM 742 C C . VAL A 1 99 ? 1.470 -10.485 -1.470 1.00 98.19 99 VAL A C 1
ATOM 744 O O . VAL A 1 99 ? 2.054 -11.476 -1.034 1.00 98.19 99 VAL A O 1
ATOM 747 N N . GLY A 1 100 ? 0.144 -10.420 -1.558 1.00 98.12 100 GLY A N 1
ATOM 748 C CA . GLY A 1 100 ? -0.780 -11.492 -1.203 1.00 98.12 100 GLY A CA 1
ATOM 749 C C . GLY A 1 100 ? -1.071 -11.624 0.292 1.00 98.12 100 GLY A C 1
ATOM 750 O O . GLY A 1 100 ? -1.924 -12.435 0.655 1.00 98.12 100 GLY A O 1
ATOM 751 N N . VAL A 1 101 ? -0.421 -10.833 1.146 1.00 98.38 101 VAL A N 1
ATOM 752 C CA . VAL A 1 101 ? -0.613 -10.862 2.600 1.00 98.38 101 VAL A CA 1
ATOM 753 C C . VAL A 1 101 ? -1.569 -9.747 3.008 1.00 98.38 101 VAL A C 1
ATOM 755 O O . VAL A 1 101 ? -1.411 -8.605 2.586 1.00 98.38 101 VAL A O 1
ATOM 758 N N . CYS A 1 102 ? -2.569 -10.093 3.820 1.00 98.19 102 CYS A N 1
ATOM 759 C CA . CYS A 1 102 ? -3.414 -9.096 4.461 1.00 98.19 102 CYS A CA 1
ATOM 760 C C . CYS A 1 102 ? -2.658 -8.451 5.622 1.00 98.19 102 CYS A C 1
ATOM 762 O O . CYS A 1 102 ? -2.086 -9.163 6.452 1.00 98.19 102 CYS A O 1
ATOM 764 N N . VAL A 1 103 ? -2.653 -7.125 5.669 1.00 98.31 103 VAL A N 1
ATOM 765 C CA . VAL A 1 103 ? -1.973 -6.342 6.698 1.00 98.31 103 VAL A CA 1
ATOM 766 C C . VAL A 1 103 ? -2.973 -5.453 7.412 1.00 98.31 103 VAL A C 1
ATOM 768 O O . VAL A 1 103 ? -3.832 -4.843 6.781 1.00 98.31 103 VAL A O 1
ATOM 771 N N . GLU A 1 104 ? -2.810 -5.375 8.727 1.00 97.38 104 GLU A N 1
ATOM 772 C CA . GLU A 1 104 ? -3.596 -4.575 9.661 1.00 97.38 104 GLU A CA 1
ATOM 773 C C . GLU A 1 104 ? -2.649 -3.893 10.639 1.00 97.38 104 GLU A C 1
ATOM 775 O O . GLU A 1 104 ? -1.605 -4.448 11.008 1.00 97.38 104 GLU A O 1
ATOM 780 N N . ALA A 1 105 ? -3.001 -2.678 11.049 1.00 91.75 105 ALA A N 1
ATOM 781 C CA . ALA A 1 105 ? -2.276 -2.014 12.112 1.00 91.75 105 ALA A CA 1
ATOM 782 C C . ALA A 1 105 ? -2.619 -2.655 13.462 1.00 91.75 105 ALA A C 1
ATOM 784 O O . ALA A 1 105 ? -3.705 -3.205 13.656 1.00 91.75 105 ALA A O 1
ATOM 785 N N . ALA A 1 106 ? -1.712 -2.531 14.431 1.00 87.31 106 ALA A N 1
ATOM 786 C CA . ALA A 1 106 ? -2.059 -2.857 15.807 1.00 87.31 106 ALA A CA 1
ATOM 787 C C . ALA A 1 106 ? -3.240 -1.984 16.274 1.00 87.31 106 ALA A C 1
ATOM 789 O O . ALA A 1 106 ? -3.339 -0.811 15.899 1.00 87.31 106 ALA A O 1
ATOM 790 N N . ASP A 1 107 ? -4.112 -2.565 17.099 1.00 86.31 107 ASP A N 1
ATOM 791 C CA . ASP A 1 107 ? -5.304 -1.911 17.652 1.00 86.31 107 ASP A CA 1
ATOM 792 C C . ASP A 1 107 ? -6.301 -1.389 16.593 1.00 86.31 107 ASP A C 1
ATOM 794 O O . ASP A 1 107 ? -7.029 -0.436 16.865 1.00 86.31 107 ASP A O 1
ATOM 798 N N . GLU A 1 108 ? -6.320 -1.978 15.388 1.00 87.31 108 GLU A N 1
ATOM 799 C CA . GLU A 1 108 ? -7.250 -1.637 14.291 1.00 87.31 108 GLU A CA 1
ATOM 800 C C . GLU A 1 108 ? -7.203 -0.156 13.865 1.00 87.31 108 GLU A C 1
ATOM 802 O O . GLU A 1 108 ? -8.176 0.404 13.358 1.00 87.31 108 GLU A O 1
ATOM 807 N N . LYS A 1 109 ? -6.060 0.514 14.061 1.00 95.44 109 LYS A N 1
ATOM 808 C CA . LYS A 1 109 ? -5.896 1.897 13.601 1.00 95.44 109 LYS A CA 1
ATOM 809 C C . LYS A 1 109 ? -5.939 1.977 12.069 1.00 95.44 109 LYS A C 1
ATOM 811 O O . LYS A 1 109 ? -5.238 1.200 11.420 1.00 95.44 109 LYS A O 1
ATOM 816 N N . PRO A 1 110 ? -6.654 2.953 11.483 1.00 97.38 110 PRO A N 1
ATOM 817 C CA . PRO A 1 110 ? -6.697 3.097 10.036 1.00 97.38 110 PRO A CA 1
ATOM 818 C C . PRO A 1 110 ? -5.322 3.419 9.444 1.00 97.38 110 PRO A C 1
ATOM 820 O O . PRO A 1 110 ? -4.569 4.243 9.977 1.00 97.38 110 PRO A O 1
ATOM 823 N N . PHE A 1 111 ? -5.005 2.806 8.308 1.00 98.06 111 PHE A N 1
ATOM 824 C CA . PHE A 1 111 ? -3.885 3.222 7.477 1.00 98.06 111 PHE A CA 1
ATOM 825 C C . PHE A 1 111 ? -4.220 4.518 6.744 1.00 98.06 111 PHE A C 1
ATOM 827 O O . PHE A 1 111 ? -5.292 4.673 6.167 1.00 98.06 111 PHE A O 1
ATOM 834 N N . VAL A 1 112 ? -3.261 5.436 6.731 1.00 97.44 112 VAL A N 1
ATOM 835 C CA . VAL A 1 112 ? -3.402 6.767 6.126 1.00 97.44 112 VAL A CA 1
ATOM 836 C C . VAL A 1 112 ? -2.471 6.909 4.925 1.00 97.44 112 VAL A C 1
ATOM 838 O O . VAL A 1 112 ? -2.845 7.459 3.884 1.00 97.44 112 VAL A O 1
ATOM 841 N N . LYS A 1 113 ? -1.245 6.385 5.047 1.00 97.88 113 LYS A N 1
ATOM 842 C CA . LYS A 1 113 ? -0.195 6.524 4.037 1.00 97.88 113 LYS A CA 1
ATOM 843 C C . LYS A 1 113 ? 0.406 5.183 3.648 1.00 97.88 113 LYS A C 1
ATOM 845 O O . LYS A 1 113 ? 0.495 4.263 4.461 1.00 97.88 113 LYS A O 1
ATOM 850 N N . ALA A 1 114 ? 0.913 5.133 2.424 1.00 97.62 114 ALA A N 1
ATOM 851 C CA . ALA A 1 114 ? 1.832 4.109 1.959 1.00 97.62 114 ALA A CA 1
ATOM 852 C C . ALA A 1 114 ? 3.139 4.751 1.483 1.00 97.62 114 ALA A C 1
ATOM 854 O O . ALA A 1 114 ? 3.138 5.788 0.820 1.00 97.62 114 ALA A O 1
ATOM 855 N N . PHE A 1 115 ? 4.255 4.105 1.788 1.00 98.00 115 PHE A N 1
ATOM 856 C CA . PHE A 1 115 ? 5.551 4.373 1.184 1.00 98.00 115 PHE A CA 1
ATOM 857 C C . PHE A 1 115 ? 5.942 3.162 0.347 1.00 98.00 115 PHE A C 1
ATOM 859 O O . PHE A 1 115 ? 6.004 2.044 0.864 1.00 98.00 115 PHE A O 1
ATOM 866 N N . VAL A 1 116 ? 6.195 3.381 -0.941 1.00 97.62 116 VAL A N 1
ATOM 867 C CA . VAL A 1 116 ? 6.661 2.324 -1.842 1.00 97.62 116 VAL A CA 1
ATOM 868 C C . VAL A 1 116 ? 8.085 2.635 -2.258 1.00 97.62 116 VAL A C 1
ATOM 870 O O . VAL A 1 116 ? 8.324 3.616 -2.957 1.00 97.62 116 VAL A O 1
ATOM 873 N N . GLU A 1 117 ? 9.029 1.811 -1.827 1.00 97.62 117 GLU A N 1
ATOM 874 C CA . GLU A 1 117 ? 10.426 1.891 -2.252 1.00 97.62 117 GLU A CA 1
ATOM 875 C C . GLU A 1 117 ? 10.624 1.032 -3.495 1.00 97.62 117 GLU A C 1
ATOM 877 O O . GLU A 1 117 ? 10.109 -0.082 -3.540 1.00 97.62 117 GLU A O 1
ATOM 882 N N . CYS A 1 118 ? 11.363 1.519 -4.490 1.00 96.00 118 CYS A N 1
ATOM 883 C CA . CYS A 1 118 ? 11.641 0.794 -5.728 1.00 96.00 118 CYS A CA 1
ATOM 884 C C . CYS A 1 118 ? 13.126 0.906 -6.110 1.00 96.00 118 CYS A C 1
ATOM 886 O O . CYS A 1 118 ? 13.803 1.839 -5.696 1.00 96.00 118 CYS A O 1
ATOM 888 N N . PRO A 1 119 ? 13.661 0.043 -6.993 1.00 95.38 119 PRO A N 1
ATOM 889 C CA . PRO A 1 119 ? 15.069 0.124 -7.410 1.00 95.38 119 PRO A CA 1
ATOM 890 C C . PRO A 1 119 ? 15.448 1.414 -8.165 1.00 95.38 119 PRO A C 1
ATOM 892 O O . PRO A 1 119 ? 16.612 1.629 -8.490 1.00 95.38 119 PRO A O 1
ATOM 895 N N . PHE A 1 120 ? 14.456 2.232 -8.512 1.00 92.31 120 PHE A N 1
ATOM 896 C CA . PHE A 1 120 ? 14.573 3.445 -9.317 1.00 92.31 120 PHE A CA 1
ATOM 897 C C . PHE A 1 120 ? 13.912 4.664 -8.656 1.00 92.31 120 PHE A C 1
ATOM 899 O O . PHE A 1 120 ? 13.784 5.694 -9.327 1.00 92.31 120 PHE A O 1
ATOM 906 N N . SER A 1 121 ? 13.455 4.538 -7.406 1.00 85.94 121 SER A N 1
ATOM 907 C CA . SER A 1 121 ? 12.904 5.654 -6.631 1.00 85.94 121 SER A CA 1
ATOM 908 C C . SER A 1 121 ? 13.978 6.648 -6.215 1.00 85.94 121 SER A C 1
ATOM 910 O O . SER A 1 121 ? 15.091 6.191 -5.875 1.00 85.94 121 SER A O 1
#

Foldseek 3Di:
DDDDDDDDPPPDPPPVPDDLPDPFDFQWKKWFFLDPPSDPVRTDDIDTHDHDFPDWDFPPPPPPGHFGFKMAIADGDPAKWKWWDLDRPCPHDTWTHDHPDITGDPPSRGTTTMGIDHPRD